Protein AF-A0A109RDD0-F1 (afdb_monomer_lite)

Organism: NCBI:txid119206

Structure (mmCIF, N/CA/C/O backbone):
data_AF-A0A109RDD0-F1
#
_entry.id   AF-A0A109RDD0-F1
#
loop_
_atom_site.group_PDB
_atom_site.id
_atom_site.type_symbol
_atom_site.label_atom_id
_atom_site.label_alt_id
_atom_site.label_comp_id
_atom_site.label_asym_id
_atom_site.label_entity_id
_atom_site.label_seq_id
_atom_site.pdbx_PDB_ins_code
_atom_site.Cartn_x
_atom_site.Cartn_y
_atom_site.Cartn_z
_atom_site.occupancy
_atom_site.B_iso_or_equiv
_atom_site.auth_seq_id
_atom_site.auth_comp_id
_atom_site.auth_asym_id
_atom_site.auth_atom_id
_atom_site.pdbx_PDB_model_num
ATOM 1 N N . MET A 1 1 ? 16.581 -3.404 13.410 1.00 52.84 1 MET A N 1
ATOM 2 C CA . MET A 1 1 ? 15.476 -3.526 12.434 1.00 52.84 1 MET A CA 1
ATOM 3 C C . MET A 1 1 ? 14.723 -4.810 12.740 1.00 52.84 1 MET A C 1
ATOM 5 O O . MET A 1 1 ? 15.346 -5.865 12.717 1.00 52.84 1 MET A O 1
ATOM 9 N N . ALA A 1 2 ? 13.441 -4.745 13.109 1.00 66.62 2 ALA A N 1
ATOM 10 C CA . ALA A 1 2 ? 12.645 -5.958 13.295 1.00 66.62 2 ALA A CA 1
ATOM 11 C C . ALA A 1 2 ? 12.609 -6.750 11.975 1.00 66.62 2 ALA A C 1
ATOM 13 O O . ALA A 1 2 ? 12.482 -6.161 10.901 1.00 66.62 2 ALA A O 1
ATOM 14 N N . LYS A 1 3 ? 12.769 -8.075 12.040 1.00 76.62 3 LYS A N 1
ATOM 15 C CA . LYS A 1 3 ? 12.788 -8.944 10.857 1.00 76.62 3 LYS A CA 1
ATOM 16 C C . LYS A 1 3 ? 11.439 -8.840 10.137 1.00 76.62 3 LYS A C 1
ATOM 18 O O . LYS A 1 3 ? 10.423 -9.263 10.690 1.00 76.62 3 LYS A O 1
ATOM 23 N N . LYS A 1 4 ? 11.422 -8.285 8.919 1.00 77.25 4 LYS A N 1
ATOM 24 C CA . LYS A 1 4 ? 10.221 -8.267 8.073 1.00 77.25 4 LYS A CA 1
ATOM 25 C C . LYS A 1 4 ? 9.843 -9.718 7.759 1.00 77.25 4 LYS A C 1
ATOM 27 O O . LYS A 1 4 ? 10.640 -10.452 7.175 1.00 77.25 4 LYS A O 1
ATOM 32 N N . LYS A 1 5 ? 8.661 -10.154 8.198 1.00 83.56 5 LYS A N 1
ATOM 33 C CA . LYS A 1 5 ? 8.124 -11.468 7.826 1.00 83.56 5 LYS A CA 1
ATOM 34 C C . LYS A 1 5 ? 7.637 -11.377 6.384 1.00 83.56 5 LYS A C 1
ATOM 36 O O . LYS A 1 5 ? 6.771 -10.560 6.092 1.00 83.56 5 LYS A O 1
ATOM 41 N N . GLN A 1 6 ? 8.204 -12.188 5.499 1.00 86.94 6 GLN A N 1
ATOM 42 C CA . GLN A 1 6 ? 7.664 -12.358 4.155 1.00 86.94 6 GLN A CA 1
ATOM 43 C C . GLN A 1 6 ? 6.447 -13.273 4.248 1.00 86.94 6 GLN A C 1
ATOM 45 O O . GLN A 1 6 ? 6.534 -14.364 4.813 1.00 86.94 6 GLN A O 1
ATOM 50 N N . VAL A 1 7 ? 5.313 -12.802 3.743 1.00 85.44 7 VAL A N 1
ATOM 51 C CA . VAL A 1 7 ? 4.052 -13.543 3.736 1.00 85.44 7 VAL A CA 1
ATOM 52 C C . VAL A 1 7 ? 3.596 -13.617 2.281 1.00 85.44 7 VAL A C 1
ATOM 54 O O . VAL A 1 7 ? 3.565 -12.571 1.630 1.00 85.44 7 VAL A O 1
ATOM 57 N N . PRO A 1 8 ? 3.284 -14.805 1.736 1.00 89.69 8 PRO A N 1
ATOM 58 C CA . PRO A 1 8 ? 2.733 -14.891 0.392 1.00 89.69 8 PRO A CA 1
ATOM 59 C C . PRO A 1 8 ? 1.365 -14.202 0.367 1.00 89.69 8 PRO A C 1
ATOM 61 O O . PRO A 1 8 ? 0.472 -14.555 1.139 1.00 89.69 8 PRO A O 1
ATOM 64 N N . LEU A 1 9 ? 1.213 -13.213 -0.512 1.00 89.88 9 LEU A N 1
ATOM 65 C CA . LEU A 1 9 ? -0.028 -12.472 -0.706 1.00 89.88 9 LEU A CA 1
ATOM 66 C C . LEU A 1 9 ? -0.677 -12.929 -2.014 1.00 89.88 9 LEU A C 1
ATOM 68 O O . LEU A 1 9 ? -0.034 -12.923 -3.060 1.00 89.88 9 LEU A O 1
ATOM 72 N N . ARG A 1 10 ? -1.946 -13.336 -1.950 1.00 94.00 10 ARG A N 1
ATOM 73 C CA . ARG A 1 10 ? -2.747 -13.667 -3.133 1.00 94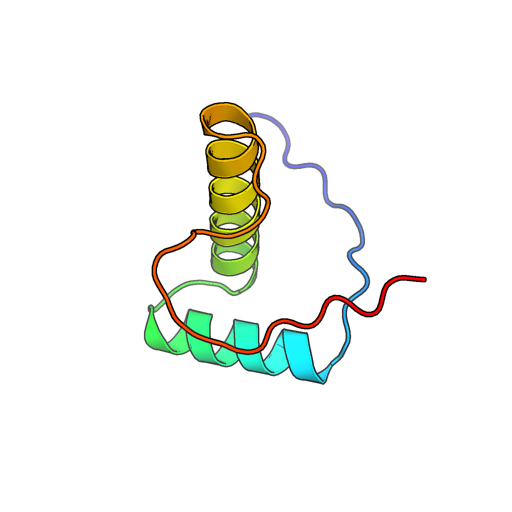.00 10 ARG A CA 1
ATOM 74 C C . ARG A 1 10 ? -3.572 -12.448 -3.522 1.00 94.00 10 ARG A C 1
ATOM 76 O O . ARG A 1 10 ? -4.361 -11.976 -2.711 1.00 94.00 10 ARG A O 1
ATOM 83 N N . ILE A 1 11 ? -3.388 -11.972 -4.743 1.00 93.50 11 ILE A N 1
ATOM 84 C CA . ILE A 1 11 ? -4.114 -10.851 -5.349 1.00 93.50 11 ILE A CA 1
ATOM 85 C C . ILE A 1 11 ? -4.338 -11.165 -6.825 1.00 93.50 11 ILE A C 1
ATOM 87 O O . ILE A 1 11 ? -3.612 -11.981 -7.392 1.00 93.50 11 ILE A O 1
ATOM 91 N N . SER A 1 12 ? -5.357 -10.559 -7.431 1.00 96.00 12 SER A N 1
ATOM 92 C CA . SER A 1 12 ? -5.589 -10.698 -8.867 1.00 96.00 12 SER A CA 1
ATOM 93 C C . SER A 1 12 ? -4.515 -9.952 -9.660 1.00 96.00 12 SER A C 1
ATOM 95 O O . SER A 1 12 ? -4.017 -8.911 -9.223 1.00 96.00 12 SER A O 1
ATOM 97 N N . ASP A 1 13 ? -4.196 -10.453 -10.854 1.00 95.62 13 ASP A N 1
ATOM 98 C CA . ASP A 1 13 ? -3.197 -9.826 -11.726 1.00 95.62 13 ASP A CA 1
ATOM 99 C C . ASP A 1 13 ? -3.576 -8.385 -12.075 1.00 95.62 13 ASP A C 1
ATOM 101 O O . ASP A 1 13 ? -2.730 -7.497 -12.043 1.00 95.62 13 ASP A O 1
ATOM 105 N N . LYS A 1 14 ? -4.865 -8.128 -12.330 1.00 95.81 14 LYS A N 1
ATOM 106 C CA . LYS A 1 14 ? -5.372 -6.780 -12.619 1.00 95.81 14 LYS A CA 1
ATOM 107 C C . LYS A 1 14 ? -5.047 -5.799 -11.488 1.00 95.81 14 LYS A C 1
ATOM 109 O O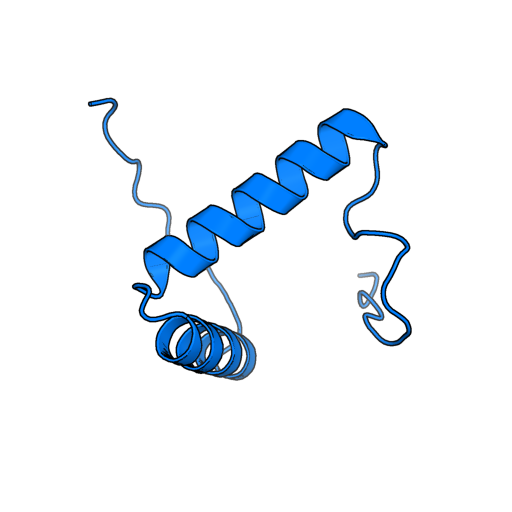 . LYS A 1 14 ? -4.479 -4.744 -11.748 1.00 95.81 14 LYS A O 1
ATOM 114 N N . LEU A 1 15 ? -5.346 -6.174 -10.242 1.00 94.75 15 LEU A N 1
ATOM 115 C CA . LEU A 1 15 ? -5.063 -5.331 -9.081 1.00 94.75 15 LEU A CA 1
ATOM 116 C C . LEU A 1 15 ? -3.556 -5.118 -8.898 1.00 94.75 15 LEU A C 1
ATOM 118 O O . LEU A 1 15 ? -3.126 -4.019 -8.565 1.00 94.75 15 LEU A O 1
ATOM 122 N N . TYR A 1 16 ? -2.741 -6.150 -9.132 1.00 95.75 16 TYR A N 1
ATOM 123 C CA . TYR A 1 16 ? -1.287 -6.009 -9.076 1.00 95.75 16 TYR A CA 1
ATOM 124 C C . TYR A 1 16 ? -0.778 -4.964 -10.075 1.00 95.75 16 TYR A C 1
ATOM 126 O O . TYR A 1 16 ? 0.040 -4.128 -9.702 1.00 95.75 16 TYR A O 1
ATOM 134 N N . GLN A 1 17 ? -1.275 -4.984 -11.316 1.00 97.00 17 GLN A N 1
ATOM 135 C CA . GLN A 1 17 ? -0.874 -4.020 -12.345 1.00 97.00 17 GLN A CA 1
ATOM 136 C C . GLN A 1 17 ? -1.296 -2.589 -11.992 1.00 97.00 17 GLN A C 1
ATOM 138 O O . GLN A 1 17 ? -0.499 -1.668 -12.138 1.00 97.00 17 GLN A O 1
ATOM 143 N N . GLU A 1 18 ? -2.508 -2.400 -11.465 1.00 96.56 18 GLU A N 1
ATOM 144 C CA . GLU A 1 18 ? -2.976 -1.084 -11.004 1.00 96.56 18 GLU A CA 1
ATOM 145 C C . GLU A 1 18 ? -2.108 -0.543 -9.855 1.00 96.56 18 GLU A C 1
ATOM 147 O O . GLU A 1 18 ? -1.702 0.619 -9.865 1.00 96.56 18 GLU A O 1
ATOM 152 N N . LEU A 1 19 ? -1.748 -1.398 -8.890 1.00 95.69 19 LEU A N 1
ATOM 153 C CA . LEU A 1 19 ? -0.841 -1.030 -7.800 1.00 95.69 19 LEU A CA 1
ATOM 154 C C . LEU A 1 19 ? 0.587 -0.749 -8.286 1.00 95.69 19 LEU A C 1
ATOM 156 O O . LEU A 1 19 ? 1.260 0.106 -7.712 1.00 95.69 19 LEU A O 1
ATOM 160 N N . ALA A 1 20 ? 1.057 -1.468 -9.308 1.00 94.88 20 ALA A N 1
ATOM 161 C CA . ALA A 1 20 ? 2.372 -1.268 -9.906 1.00 94.88 20 ALA A CA 1
ATOM 162 C C . ALA A 1 20 ? 2.461 0.087 -10.618 1.00 94.88 20 ALA A C 1
ATOM 164 O O . ALA A 1 20 ? 3.394 0.838 -10.345 1.00 94.88 20 ALA A O 1
ATOM 165 N N . ALA A 1 21 ? 1.468 0.413 -11.451 1.00 96.75 21 ALA A N 1
ATOM 166 C CA . ALA A 1 21 ? 1.382 1.697 -12.143 1.00 96.75 21 ALA A CA 1
ATOM 167 C C . ALA A 1 21 ? 1.335 2.863 -11.145 1.00 96.75 21 ALA A C 1
ATOM 169 O O . ALA A 1 21 ? 2.116 3.802 -11.247 1.00 96.75 21 ALA A O 1
ATOM 170 N N . TRP A 1 22 ? 0.512 2.752 -10.097 1.00 95.94 22 TRP A N 1
ATOM 171 C CA . TRP A 1 22 ? 0.464 3.781 -9.059 1.00 95.94 22 TRP A CA 1
ATOM 172 C C . TRP A 1 22 ? 1.794 3.918 -8.301 1.00 95.94 22 TRP A C 1
ATOM 174 O O . TRP A 1 22 ? 2.243 5.023 -7.995 1.00 95.94 22 TRP A O 1
ATOM 184 N N . ALA A 1 23 ? 2.458 2.803 -7.989 1.00 96.56 23 ALA A N 1
ATOM 185 C CA . ALA A 1 23 ? 3.773 2.857 -7.360 1.00 96.56 23 ALA A CA 1
ATOM 186 C C . ALA A 1 23 ? 4.805 3.557 -8.262 1.00 96.56 23 ALA A C 1
ATOM 188 O O . ALA A 1 23 ? 5.627 4.315 -7.749 1.00 96.56 23 ALA A O 1
ATOM 189 N N . GLU A 1 24 ? 4.747 3.329 -9.575 1.00 96.19 24 GLU A N 1
ATOM 190 C CA . GLU A 1 24 ? 5.606 3.980 -10.567 1.00 96.19 24 GLU A CA 1
ATOM 191 C C . GLU A 1 24 ? 5.364 5.493 -10.627 1.00 96.19 24 GLU A C 1
ATOM 193 O O . GLU A 1 24 ? 6.328 6.252 -10.517 1.00 96.19 24 GLU A O 1
ATOM 198 N N . ASP A 1 25 ? 4.100 5.926 -10.672 1.00 96.75 25 ASP A N 1
ATOM 199 C CA . ASP A 1 25 ? 3.711 7.346 -10.653 1.00 96.75 25 ASP A CA 1
ATOM 200 C C . ASP A 1 25 ? 4.246 8.082 -9.409 1.00 96.75 25 ASP A C 1
ATOM 202 O O . ASP A 1 25 ? 4.694 9.228 -9.481 1.00 96.75 25 ASP A O 1
ATOM 206 N N . ASP A 1 26 ? 4.247 7.399 -8.260 1.00 94.06 26 ASP A N 1
ATOM 207 C CA . ASP A 1 26 ? 4.735 7.924 -6.982 1.00 94.06 26 ASP A CA 1
ATOM 208 C C . ASP A 1 26 ? 6.256 7.715 -6.766 1.00 94.06 26 ASP A C 1
ATOM 210 O O . ASP A 1 26 ? 6.773 8.041 -5.689 1.00 94.06 26 ASP A O 1
ATOM 214 N N . PHE A 1 27 ? 6.985 7.165 -7.749 1.00 94.62 27 PHE A N 1
ATOM 215 C CA . PHE A 1 27 ? 8.402 6.768 -7.659 1.00 94.62 27 PHE A CA 1
ATOM 216 C C . PHE A 1 27 ? 8.716 5.868 -6.446 1.00 94.62 27 PHE A C 1
ATOM 218 O O . PHE A 1 27 ? 9.741 6.007 -5.767 1.00 94.62 27 PHE A O 1
ATOM 225 N N . ARG A 1 28 ? 7.823 4.920 -6.146 1.00 91.94 28 ARG A N 1
ATOM 226 C CA . ARG A 1 28 ? 7.942 3.952 -5.046 1.00 91.94 28 ARG A CA 1
ATOM 227 C C . ARG A 1 28 ? 8.091 2.531 -5.5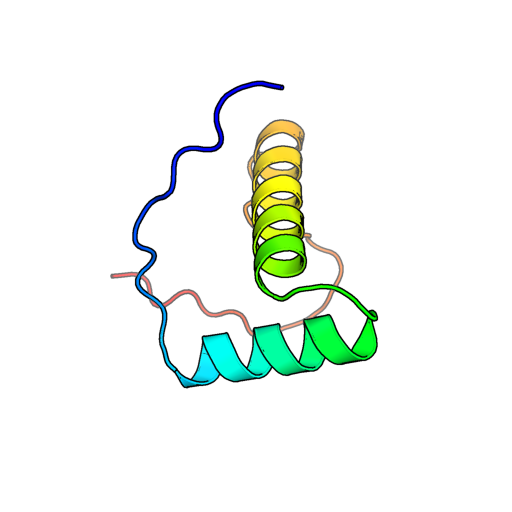73 1.00 91.94 28 ARG A C 1
ATOM 229 O O . ARG A 1 28 ? 7.605 2.163 -6.633 1.00 91.94 28 ARG A O 1
ATOM 236 N N . SER A 1 29 ? 8.715 1.670 -4.768 1.00 96.38 29 SER A N 1
ATOM 237 C CA . SER A 1 29 ? 8.633 0.226 -5.018 1.00 96.38 29 SER A CA 1
ATOM 238 C C . SER A 1 29 ? 7.210 -0.279 -4.776 1.00 96.38 29 SER A C 1
ATOM 240 O O . SER A 1 29 ? 6.549 0.169 -3.834 1.00 96.38 29 SER A O 1
ATOM 242 N N . ILE A 1 30 ? 6.793 -1.296 -5.527 1.00 95.69 30 ILE A N 1
ATOM 243 C CA . ILE A 1 30 ? 5.475 -1.914 -5.357 1.00 95.69 30 ILE A CA 1
ATOM 244 C C . ILE A 1 30 ? 5.243 -2.457 -3.938 1.00 95.69 30 ILE A C 1
ATOM 246 O O . ILE A 1 30 ? 4.185 -2.246 -3.353 1.00 95.69 30 ILE A O 1
ATOM 250 N N . ASN A 1 31 ? 6.261 -3.069 -3.320 1.00 93.88 31 ASN A N 1
ATOM 251 C CA . ASN A 1 31 ? 6.174 -3.537 -1.933 1.00 93.88 31 ASN A CA 1
ATOM 252 C C . ASN A 1 31 ? 5.993 -2.372 -0.951 1.00 93.88 31 ASN A C 1
ATOM 254 O O . ASN A 1 31 ? 5.256 -2.499 0.022 1.00 93.88 31 ASN A O 1
ATOM 258 N N . GLY A 1 32 ? 6.649 -1.237 -1.211 1.00 94.00 32 GLY A N 1
ATOM 259 C CA . GLY A 1 32 ? 6.474 -0.015 -0.430 1.00 94.00 32 GLY A CA 1
ATOM 260 C C . GLY A 1 32 ? 5.066 0.561 -0.568 1.00 94.00 32 GLY A C 1
ATOM 261 O O . GLY A 1 32 ? 4.483 0.968 0.433 1.00 94.00 32 GLY A O 1
ATOM 262 N N . GLN A 1 33 ? 4.499 0.528 -1.777 1.00 95.25 33 GLN A N 1
ATOM 263 C CA . GLN A 1 33 ? 3.128 0.965 -2.024 1.00 95.25 33 GLN A CA 1
ATOM 264 C C . GLN A 1 33 ? 2.112 0.069 -1.304 1.00 95.25 33 GLN A C 1
ATOM 266 O O . GLN A 1 33 ? 1.249 0.570 -0.586 1.00 95.25 33 GLN A O 1
ATOM 271 N N . ILE A 1 34 ? 2.266 -1.255 -1.393 1.00 94.38 34 ILE A N 1
ATOM 272 C CA . ILE A 1 34 ? 1.427 -2.216 -0.659 1.00 94.38 34 ILE A CA 1
ATOM 273 C C . ILE A 1 34 ? 1.538 -1.990 0.860 1.00 94.38 34 ILE A C 1
ATOM 275 O O . ILE A 1 34 ? 0.522 -1.918 1.552 1.00 94.38 34 ILE A O 1
ATOM 279 N N . GLU A 1 35 ? 2.755 -1.832 1.394 1.00 93.75 35 GLU A N 1
ATOM 280 C CA . GLU A 1 35 ? 2.986 -1.580 2.826 1.00 93.75 35 GLU A CA 1
ATOM 281 C C . GLU A 1 35 ? 2.319 -0.271 3.284 1.00 93.75 35 GLU A C 1
ATOM 283 O O . GLU A 1 35 ? 1.692 -0.234 4.348 1.00 93.75 35 GLU A O 1
ATOM 288 N N . TYR A 1 36 ? 2.400 0.787 2.471 1.00 93.69 36 TYR A N 1
ATOM 289 C CA . TYR A 1 36 ? 1.758 2.071 2.742 1.00 93.69 36 TYR A CA 1
ATOM 290 C C . TYR A 1 36 ? 0.233 1.942 2.819 1.00 93.69 36 TYR A C 1
ATOM 292 O O . TYR A 1 36 ? -0.358 2.351 3.821 1.00 93.69 36 TYR A O 1
ATOM 300 N N . LEU A 1 37 ? -0.393 1.321 1.814 1.00 92.88 37 LEU A N 1
ATOM 301 C CA . LEU A 1 37 ? -1.850 1.173 1.740 1.00 92.88 37 LEU A CA 1
ATOM 302 C C . LEU A 1 37 ? -2.403 0.331 2.887 1.00 92.88 37 LEU A C 1
ATOM 30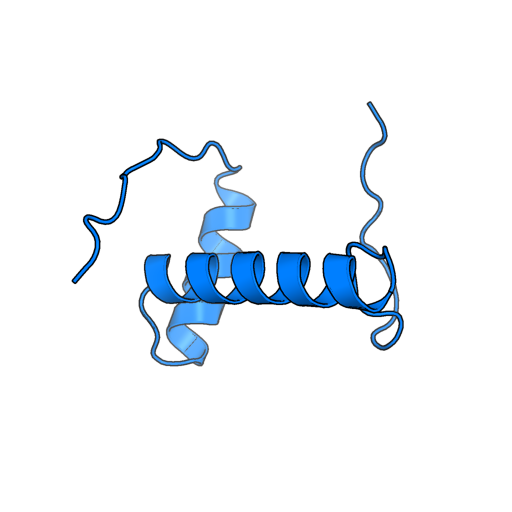4 O O . LEU A 1 37 ? -3.350 0.744 3.559 1.00 92.88 37 LEU A O 1
ATOM 308 N N . LEU A 1 38 ? -1.771 -0.809 3.180 1.00 92.44 38 LEU A N 1
ATOM 309 C CA . LEU A 1 38 ? -2.168 -1.656 4.306 1.00 92.44 38 LEU A CA 1
ATOM 310 C C . LEU A 1 38 ? -2.007 -0.919 5.642 1.00 92.44 38 LEU A C 1
ATOM 312 O O . LEU A 1 38 ? -2.881 -0.991 6.508 1.00 92.44 38 LEU A O 1
ATOM 316 N N . THR A 1 39 ? -0.922 -0.159 5.807 1.00 93.00 39 THR A N 1
ATOM 317 C CA . THR A 1 39 ? -0.698 0.643 7.016 1.00 93.00 39 THR A CA 1
ATOM 318 C C . THR A 1 39 ? -1.743 1.749 7.161 1.00 93.00 39 THR A C 1
ATOM 320 O O . THR A 1 39 ? -2.234 1.983 8.268 1.00 93.00 39 THR A O 1
ATOM 323 N N . ALA A 1 40 ? -2.092 2.430 6.069 1.00 91.38 40 ALA A N 1
ATOM 324 C CA . ALA A 1 40 ? -3.108 3.475 6.053 1.00 91.38 40 ALA A CA 1
ATOM 325 C C . ALA A 1 40 ? -4.491 2.914 6.416 1.00 91.38 40 ALA A C 1
ATOM 327 O O . ALA A 1 40 ? -5.136 3.441 7.324 1.00 91.38 40 ALA A O 1
ATOM 328 N N . CYS A 1 41 ? -4.885 1.795 5.801 1.00 91.38 41 CYS A N 1
ATOM 329 C CA . CYS A 1 41 ? -6.138 1.096 6.087 1.00 91.38 41 CYS A CA 1
ATOM 330 C C . CYS A 1 41 ? -6.235 0.685 7.569 1.00 91.38 41 CYS A C 1
ATOM 332 O O . CYS A 1 41 ? -7.209 1.008 8.247 1.00 91.38 41 CYS A O 1
ATOM 334 N N . VAL A 1 42 ? -5.184 0.075 8.136 1.00 92.56 42 VAL A N 1
ATOM 335 C CA . VAL A 1 42 ? -5.163 -0.307 9.563 1.00 92.56 42 VAL A CA 1
ATOM 336 C C . VAL A 1 42 ? -5.232 0.915 10.483 1.00 92.56 42 VAL A C 1
ATOM 338 O O . VAL A 1 42 ? -5.927 0.884 11.501 1.00 92.56 42 VAL A O 1
ATOM 341 N N . LYS A 1 43 ? -4.515 2.000 10.164 1.00 90.44 43 LYS A N 1
ATOM 342 C CA . LYS A 1 43 ? -4.566 3.244 10.951 1.00 90.44 43 LYS A CA 1
ATOM 343 C C . LYS A 1 43 ? -5.961 3.861 10.934 1.00 90.44 43 LYS A C 1
ATOM 345 O O . LYS A 1 43 ? -6.428 4.312 11.978 1.00 90.44 43 LYS A O 1
ATOM 350 N N . GLN A 1 44 ? -6.617 3.863 9.778 1.00 88.81 44 GLN A N 1
ATOM 351 C CA . GLN A 1 44 ? -7.984 4.344 9.641 1.00 88.81 44 GLN A CA 1
ATOM 352 C C . GLN A 1 44 ? -8.952 3.479 10.444 1.00 88.81 44 GLN A C 1
ATOM 354 O O . GLN A 1 44 ? -9.646 4.011 11.306 1.00 88.81 44 GLN A O 1
ATOM 359 N N . HIS A 1 45 ? -8.893 2.157 10.281 1.00 90.62 45 HIS A N 1
ATOM 360 C CA . HIS A 1 45 ? -9.727 1.225 11.033 1.00 90.62 45 HIS A CA 1
ATOM 361 C C . HIS A 1 45 ? -9.573 1.402 12.551 1.00 90.62 45 HIS A C 1
ATOM 363 O O . HIS A 1 45 ? -10.559 1.425 13.279 1.00 90.62 45 HIS A O 1
ATOM 369 N N . LYS A 1 46 ? -8.352 1.641 13.046 1.00 89.94 46 LYS A N 1
ATOM 370 C CA . LYS A 1 46 ? -8.122 1.965 14.465 1.00 89.94 46 LYS A CA 1
ATOM 371 C C . LYS A 1 46 ? -8.717 3.306 14.904 1.00 89.94 46 LYS A C 1
ATOM 373 O O . LYS A 1 46 ? -9.036 3.458 16.077 1.00 89.94 46 LYS A O 1
ATOM 378 N N . LYS A 1 47 ? -8.823 4.285 14.002 1.00 89.19 47 LYS A N 1
ATOM 379 C CA . LYS A 1 47 ? -9.335 5.629 14.301 1.00 89.19 47 LYS A CA 1
ATOM 380 C C . LYS A 1 47 ? -10.862 5.681 14.300 1.00 89.19 47 LYS A C 1
ATOM 382 O O . LYS A 1 47 ? -11.436 6.314 15.177 1.00 89.19 47 LYS A O 1
ATOM 387 N N . ASN A 1 48 ? -11.507 5.092 13.295 1.00 87.12 48 ASN A N 1
ATOM 388 C CA . ASN A 1 48 ? -12.945 5.255 13.054 1.00 87.12 48 ASN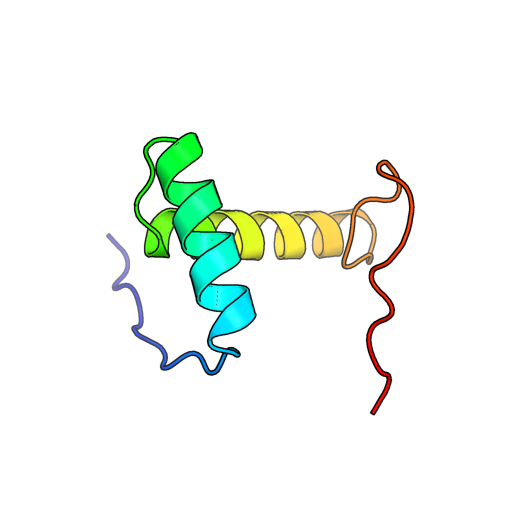 A CA 1
ATOM 389 C C . ASN A 1 48 ? -13.694 3.937 12.787 1.00 87.12 48 ASN A C 1
ATOM 391 O O . ASN A 1 48 ? -14.880 3.975 12.475 1.00 87.12 48 ASN A O 1
ATOM 395 N N . GLY A 1 49 ? -13.028 2.783 12.889 1.00 85.06 49 GLY A N 1
ATOM 396 C CA . GLY A 1 49 ? -13.619 1.467 12.627 1.00 85.06 49 GLY A CA 1
ATOM 397 C C . GLY A 1 49 ? -13.877 1.164 11.148 1.00 85.06 49 GLY A C 1
ATOM 398 O O . GLY A 1 49 ? -14.331 0.068 10.832 1.00 85.06 49 GLY A O 1
ATOM 399 N N . LYS A 1 50 ? -13.584 2.093 10.229 1.00 80.75 50 LYS A N 1
ATOM 400 C CA . LYS A 1 50 ? -13.893 1.958 8.799 1.00 80.75 50 LYS A CA 1
ATOM 401 C C . LYS A 1 50 ? -12.682 1.454 8.018 1.00 80.75 50 LYS A C 1
ATOM 403 O O . LYS A 1 50 ? -11.540 1.708 8.392 1.00 80.75 50 LYS A O 1
ATOM 408 N N . TYR A 1 51 ? -12.948 0.720 6.942 1.00 71.62 51 TYR A N 1
ATOM 409 C CA . TYR A 1 51 ? -11.918 0.132 6.076 1.00 71.62 51 TYR A CA 1
ATOM 410 C C . TYR A 1 51 ? -11.479 1.066 4.938 1.00 71.62 51 TYR A C 1
ATOM 412 O O . TYR A 1 51 ? -10.420 0.844 4.354 1.00 71.62 51 TYR A O 1
ATOM 420 N N . VAL A 1 52 ? -12.278 2.099 4.644 1.00 73.12 52 VAL A N 1
ATOM 421 C CA . VAL A 1 52 ? -12.071 3.068 3.559 1.00 73.12 52 VAL A CA 1
ATOM 422 C C . VAL A 1 52 ? -12.457 4.470 4.053 1.00 73.12 52 VAL A C 1
ATOM 424 O O . VAL A 1 52 ? -13.354 4.613 4.892 1.00 73.12 52 VAL A O 1
ATOM 427 N N . SER A 1 53 ? -11.765 5.510 3.574 1.00 64.75 53 SER A N 1
ATOM 428 C CA . SER A 1 53 ? -12.090 6.911 3.871 1.00 64.75 53 SER A CA 1
ATOM 429 C C . SER A 1 53 ? -13.400 7.328 3.230 1.00 64.75 53 SER A C 1
ATOM 431 O O . SER A 1 53 ? -13.612 7.098 2.050 1.00 64.75 53 SER A O 1
ATOM 433 N N . GLU A 1 54 ? -14.218 8.053 3.985 1.00 63.12 54 GLU A N 1
ATOM 434 C CA . GLU A 1 54 ? -15.527 8.573 3.565 1.00 63.12 54 GLU A CA 1
ATOM 435 C C . GLU A 1 54 ? -15.438 9.805 2.645 1.00 63.12 54 GLU A C 1
ATOM 437 O O . GLU A 1 54 ? -16.385 10.574 2.551 1.00 63.12 54 GLU A O 1
ATOM 442 N N . SER A 1 55 ? -14.282 10.074 2.035 1.00 56.84 55 SER A N 1
ATOM 443 C CA . SER A 1 55 ? -14.016 11.338 1.330 1.00 56.84 55 SER A CA 1
ATOM 444 C C . SER A 1 55 ? -13.350 11.128 -0.028 1.00 56.84 55 SER A C 1
ATOM 446 O O . SER A 1 55 ? -12.393 11.824 -0.355 1.00 56.84 55 SER A O 1
ATOM 448 N N . GLN A 1 56 ? -13.847 10.162 -0.798 1.00 49.53 56 GLN A N 1
ATOM 449 C CA . GLN A 1 56 ? -13.726 10.140 -2.255 1.00 49.53 56 GLN A CA 1
ATOM 450 C C . GLN A 1 56 ? -14.807 9.216 -2.823 1.00 49.53 56 GLN A C 1
ATOM 452 O O . GLN A 1 56 ? -14.906 8.060 -2.415 1.00 49.53 56 GLN A O 1
ATOM 457 N N . ASP A 1 57 ? -15.645 9.787 -3.683 1.00 50.41 57 ASP A N 1
ATOM 458 C CA . ASP A 1 57 ? -16.849 9.183 -4.239 1.00 50.41 57 ASP A CA 1
ATOM 459 C C . ASP A 1 57 ? -16.601 7.883 -5.024 1.00 50.41 57 ASP A C 1
ATOM 461 O O . ASP A 1 57 ? -15.644 7.758 -5.786 1.00 50.41 57 ASP A O 1
ATOM 465 N N . ASP A 1 58 ? -17.562 6.982 -4.813 1.00 50.41 58 ASP A N 1
ATOM 466 C CA . ASP A 1 58 ? -18.123 5.941 -5.676 1.00 50.41 58 ASP A CA 1
ATOM 467 C C . ASP A 1 58 ? -17.261 4.801 -6.261 1.00 50.41 58 ASP A C 1
ATOM 469 O O . ASP A 1 58 ? -16.370 4.968 -7.087 1.00 50.41 58 ASP A O 1
ATOM 473 N N . HIS A 1 59 ? -17.730 3.587 -5.940 1.00 46.59 59 HIS A N 1
ATOM 474 C CA . HIS A 1 59 ? -17.474 2.305 -6.606 1.00 46.59 59 HIS A CA 1
ATOM 475 C C . HIS A 1 59 ? -16.307 1.432 -6.114 1.00 46.59 59 HIS A C 1
ATOM 477 O O . HIS A 1 59 ? -15.525 0.892 -6.894 1.00 46.59 59 HIS A O 1
ATOM 483 N N . PHE A 1 60 ? -16.268 1.159 -4.809 1.00 47.03 60 PHE A N 1
ATOM 484 C CA . PHE A 1 60 ? -15.798 -0.147 -4.341 1.00 47.03 60 PHE A CA 1
ATOM 485 C C . PHE A 1 60 ? -17.009 -0.885 -3.772 1.00 47.03 60 PHE A C 1
ATOM 487 O O . PHE A 1 60 ? -17.36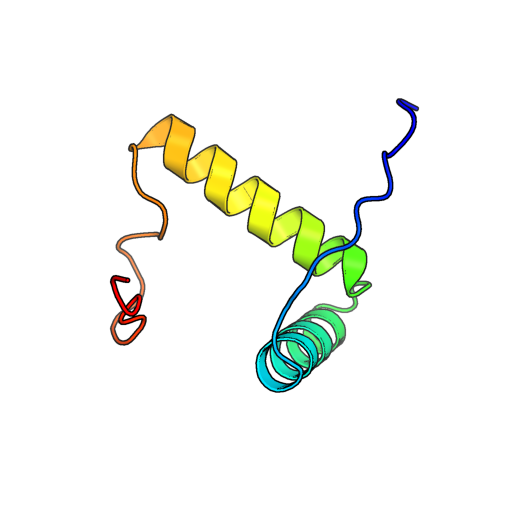6 -0.680 -2.617 1.00 47.03 60 PHE A O 1
ATOM 494 N N . GLU A 1 61 ? -17.681 -1.688 -4.597 1.00 51.25 61 GLU A N 1
ATOM 495 C CA . GLU A 1 61 ? -18.609 -2.716 -4.120 1.00 51.25 61 GLU A CA 1
ATOM 496 C C . GLU A 1 61 ? -17.738 -3.879 -3.629 1.00 51.25 61 GLU A C 1
ATOM 498 O O . GLU A 1 61 ? -17.215 -4.632 -4.457 1.00 51.25 61 GLU A O 1
ATOM 503 N N . PRO A 1 62 ? -17.491 -4.048 -2.314 1.00 49.47 62 PRO A N 1
ATOM 504 C CA . PRO A 1 62 ? -16.944 -5.308 -1.860 1.00 49.47 62 PRO A CA 1
ATOM 505 C C . PRO A 1 62 ? -18.013 -6.358 -2.162 1.00 49.47 62 PRO A C 1
ATOM 507 O O . PRO A 1 62 ? -19.067 -6.347 -1.523 1.00 49.47 62 PRO A O 1
ATOM 510 N N . GLU A 1 63 ? -17.767 -7.244 -3.133 1.00 50.97 63 GLU A N 1
ATOM 511 C CA . GLU A 1 63 ? -18.548 -8.474 -3.263 1.00 50.97 63 GLU A CA 1
ATOM 512 C C . GLU A 1 63 ? -18.555 -9.139 -1.884 1.00 50.97 63 GLU A C 1
ATOM 514 O O . GLU A 1 63 ? -17.540 -9.649 -1.398 1.00 50.97 63 GLU A O 1
ATOM 519 N N . ARG A 1 64 ? -19.697 -9.035 -1.200 1.00 47.41 64 ARG A N 1
ATOM 520 C CA . ARG A 1 64 ? -19.932 -9.742 0.048 1.00 47.41 64 ARG A CA 1
ATOM 521 C C . ARG A 1 64 ? -20.078 -11.208 -0.331 1.00 47.41 64 ARG A C 1
ATOM 523 O O . ARG A 1 64 ? -21.076 -11.576 -0.946 1.00 47.41 64 ARG A O 1
ATOM 530 N N . VAL A 1 65 ? -19.065 -11.998 0.008 1.00 42.25 65 VAL A N 1
ATOM 531 C CA . VAL A 1 65 ? -19.161 -13.463 0.069 1.00 42.25 65 VAL A CA 1
ATOM 532 C C . VAL A 1 65 ? -20.029 -13.855 1.258 1.00 42.25 65 VAL A C 1
ATOM 534 O O . VAL A 1 65 ? -19.867 -13.217 2.327 1.00 42.25 65 VAL A O 1
#

Foldseek 3Di:
DPDDDDDDDDDDPVVLVVLCVVCVVVVHDSVVSVVVLVVVQVVVCVVPVDRDDPPDDDDDPPPDD

Radius of gyration: 13.76 Å; chains: 1; bounding box: 35×26×27 Å

Secondary structure (DSSP, 8-state):
---PPP------HHHHHHHHHHHHHTT--HHHHHHHHHHHHHHHHHHHS-SS-SSS-S-------

pLDDT: mean 82.29, std 17.42, range [42.25, 97.0]

InterPro domains:
  IPR010985 Ribbon-helix-helix [SSF47598] (2-53)
  IPR013321 Arc-type ribbon-helix-helix [G3DSA:1.10.1220.10] (1-61)
  IPR021831 ParD-like antitoxin of type II bacterial toxin-antitoxin system [PF11903] (9-36)

Sequence (65 aa):
MAKKKQVPLRISDKLYQELAAWAEDDFRSINGQIEYLLTACVKQHKKNGKYVSESQDDHFEPERV